Protein AF-A0A139BW16-F1 (afdb_monomer_lite)

Sequence (167 aa):
MPFFQFTFKDLQMMSIKSRILLASAASLFILSACNGKAGNAPAAGDVAATVNGTPISKGSVDQIVGQRLAMGQPDSPETRKAIINQLAMQMLVSEEAIKKNLDKTPEVVDQLNLTRQSILANAFVQDYTKNNPVSDDMLKAEYDKIKAHRCQVPNTRHAISWWIRRL

pLDDT: mean 75.03, std 19.86, range [37.56, 97.88]

InterPro domains:
  IPR027304 Trigger factor/SurA domain superfamily [SSF109998] (45-147)

Foldseek 3Di:
DDDPPPDPVVVVVVPDDDDDDDDDDDDDDDDDDDPPPPPPPPDDAPFPDDAPNRGDHPVQLVVVQVVCVVVVHDDDPVSSVVSVVVVNVVVVVVVVCVVVVVCVDPVNVVVVVVVVVVVVVVVVVVVCCVVDPQDPVNVVVVVVVVVVVPPPPPPCPVVVVVVVVVD

Structure (mmCIF, N/CA/C/O backbone):
data_AF-A0A139BW16-F1
#
_entry.id   AF-A0A139BW16-F1
#
loop_
_atom_site.group_PDB
_atom_site.id
_atom_site.type_symbol
_atom_site.label_atom_id
_atom_site.label_alt_id
_atom_site.label_comp_id
_atom_site.label_asym_id
_atom_site.label_entity_id
_atom_site.label_seq_id
_atom_site.pdbx_PDB_ins_code
_atom_site.Cartn_x
_atom_site.Cartn_y
_atom_site.Cartn_z
_atom_site.occupancy
_atom_site.B_iso_or_equiv
_atom_site.auth_seq_id
_atom_site.auth_comp_id
_atom_site.auth_asym_id
_atom_site.auth_atom_id
_atom_site.pdbx_PDB_model_num
ATOM 1 N N . MET A 1 1 ? -10.195 4.282 -31.692 1.00 40.56 1 MET A N 1
ATOM 2 C CA . MET A 1 1 ? -8.963 4.291 -30.875 1.00 40.56 1 MET A CA 1
ATOM 3 C C . MET A 1 1 ? -8.462 2.853 -30.807 1.00 40.56 1 MET A C 1
ATOM 5 O O . MET A 1 1 ? -9.212 2.032 -30.290 1.00 40.56 1 MET A O 1
ATOM 9 N N . PRO A 1 2 ? -7.315 2.486 -31.404 1.00 54.28 2 PRO A N 1
ATOM 10 C CA . PRO A 1 2 ? -6.844 1.106 -31.342 1.00 54.28 2 PRO A CA 1
ATOM 11 C C . PRO A 1 2 ? -6.411 0.774 -29.908 1.00 54.28 2 PRO A C 1
ATOM 13 O O . PRO A 1 2 ? -5.661 1.519 -29.283 1.00 54.28 2 PRO A O 1
ATOM 16 N N . PHE A 1 3 ? -6.935 -0.333 -29.387 1.00 47.84 3 PHE A N 1
ATOM 17 C CA . PHE A 1 3 ? -6.588 -0.907 -28.090 1.00 47.84 3 PHE A CA 1
ATOM 18 C C . PHE A 1 3 ? -5.152 -1.445 -28.190 1.00 47.84 3 PHE A C 1
ATOM 20 O O . PHE A 1 3 ? -4.921 -2.478 -28.818 1.00 47.84 3 PHE A O 1
ATOM 27 N N . PHE A 1 4 ? -4.167 -0.732 -27.640 1.00 55.56 4 PHE A N 1
ATOM 28 C CA . PHE A 1 4 ? -2.798 -1.242 -27.554 1.00 55.56 4 PHE A CA 1
ATOM 29 C C . PHE A 1 4 ? -2.755 -2.347 -26.491 1.00 55.56 4 PHE A C 1
ATOM 31 O O . PHE A 1 4 ? -2.716 -2.083 -25.292 1.00 55.56 4 PHE A O 1
ATOM 38 N N . GLN A 1 5 ? -2.807 -3.600 -26.941 1.00 45.41 5 GLN A N 1
ATOM 39 C CA . GLN A 1 5 ? -2.542 -4.778 -26.119 1.00 45.41 5 GLN A CA 1
ATOM 40 C C . GLN A 1 5 ? -1.032 -4.845 -25.860 1.00 45.41 5 GLN A C 1
ATOM 42 O O . GLN A 1 5 ? -0.303 -5.449 -26.636 1.00 45.41 5 GLN A O 1
ATOM 47 N N . PHE A 1 6 ? -0.555 -4.198 -24.795 1.00 48.91 6 PHE A N 1
ATOM 48 C CA . PHE A 1 6 ? 0.788 -4.465 -24.280 1.00 48.91 6 PHE A CA 1
ATOM 49 C C . PHE A 1 6 ? 0.747 -5.806 -23.554 1.00 48.91 6 PHE A C 1
ATOM 51 O O . PHE A 1 6 ? 0.272 -5.916 -22.423 1.00 48.91 6 PHE A O 1
ATOM 58 N N . THR A 1 7 ? 1.192 -6.854 -24.233 1.00 58.94 7 THR A N 1
ATOM 59 C CA . THR A 1 7 ? 1.327 -8.179 -23.639 1.00 58.94 7 THR A CA 1
ATOM 60 C C . THR A 1 7 ? 2.696 -8.289 -22.974 1.00 58.94 7 THR A C 1
ATOM 62 O O . THR A 1 7 ? 3.668 -7.674 -23.404 1.00 58.94 7 THR A O 1
ATOM 65 N N . PHE A 1 8 ? 2.829 -9.127 -21.942 1.00 51.50 8 PHE A N 1
ATOM 66 C CA . PHE A 1 8 ? 4.129 -9.425 -21.312 1.00 51.50 8 PHE A CA 1
ATOM 67 C C . PHE A 1 8 ? 5.204 -9.876 -22.331 1.00 51.50 8 PHE A C 1
ATOM 69 O O . PHE A 1 8 ? 6.405 -9.717 -22.118 1.00 51.50 8 PHE A O 1
ATOM 76 N N . LYS A 1 9 ? 4.763 -10.391 -23.484 1.00 52.28 9 LYS A N 1
ATOM 77 C CA . LYS A 1 9 ? 5.593 -10.794 -24.622 1.00 52.28 9 LYS A CA 1
ATOM 78 C C . LYS A 1 9 ? 6.323 -9.618 -25.280 1.00 52.28 9 LYS A C 1
ATOM 80 O O . LYS A 1 9 ? 7.444 -9.805 -25.746 1.00 52.28 9 LYS A O 1
ATOM 85 N N . ASP A 1 10 ? 5.741 -8.420 -25.253 1.00 53.25 10 ASP A N 1
ATOM 86 C CA . ASP A 1 10 ? 6.325 -7.205 -25.834 1.00 53.25 10 ASP A CA 1
ATOM 87 C C . ASP A 1 10 ? 7.544 -6.707 -25.043 1.00 53.25 10 ASP A C 1
ATOM 89 O O . ASP A 1 10 ? 8.458 -6.124 -25.621 1.00 53.25 10 ASP A O 1
ATOM 93 N N . LEU A 1 11 ? 7.630 -7.030 -23.746 1.00 52.94 11 LEU A N 1
ATOM 94 C CA . LEU A 1 11 ? 8.797 -6.721 -22.911 1.00 52.94 11 LEU A CA 1
ATOM 95 C C . LEU A 1 11 ? 9.932 -7.753 -23.070 1.00 52.94 11 LEU A C 1
ATOM 97 O O . LEU A 1 11 ? 11.105 -7.429 -22.903 1.00 52.94 11 LEU A O 1
ATOM 101 N N . GLN A 1 12 ? 9.598 -8.997 -23.423 1.00 46.12 12 GLN A N 1
ATOM 102 C CA . GLN A 1 12 ? 10.563 -10.083 -23.657 1.00 46.12 12 GLN A CA 1
ATOM 103 C C . GLN A 1 12 ? 11.145 -10.080 -25.086 1.00 46.12 12 GLN A C 1
ATOM 105 O O . GLN A 1 12 ? 12.183 -10.695 -25.341 1.00 46.12 12 GLN A O 1
ATOM 110 N N . MET A 1 13 ? 10.511 -9.374 -26.030 1.00 41.66 13 MET A N 1
ATOM 111 C CA . MET A 1 13 ? 10.871 -9.410 -27.454 1.00 41.66 13 MET A CA 1
ATOM 112 C C . MET A 1 13 ? 12.129 -8.621 -27.842 1.00 41.66 13 MET A C 1
ATOM 114 O O . MET A 1 13 ? 12.548 -8.702 -28.995 1.00 41.66 13 MET A O 1
ATOM 118 N N . MET A 1 14 ? 12.792 -7.932 -26.908 1.00 40.31 14 MET A N 1
ATOM 119 C CA . MET A 1 14 ? 14.055 -7.229 -27.180 1.00 40.31 14 MET A CA 1
ATOM 120 C C . MET A 1 14 ? 15.295 -7.931 -26.605 1.00 40.31 14 MET A C 1
ATOM 122 O O . MET A 1 14 ? 16.278 -7.276 -26.277 1.00 40.31 14 MET A O 1
ATOM 126 N N . SER A 1 15 ? 15.279 -9.265 -26.477 1.00 45.19 15 SER A N 1
ATOM 127 C CA . SER A 1 15 ? 16.495 -10.011 -26.099 1.00 45.19 15 SER A CA 1
ATOM 128 C C . SER A 1 15 ? 16.664 -11.389 -26.748 1.00 45.19 15 SER A C 1
ATOM 130 O O . SER A 1 15 ? 17.786 -11.879 -26.861 1.00 45.19 15 SER A O 1
ATOM 132 N N . ILE A 1 16 ? 15.611 -12.026 -27.267 1.00 54.56 16 ILE A N 1
ATOM 133 C CA . ILE A 1 16 ? 15.727 -13.421 -27.716 1.00 54.56 16 ILE A CA 1
ATOM 134 C C . ILE A 1 16 ? 15.507 -13.501 -29.221 1.00 54.56 16 ILE A C 1
ATOM 136 O O . ILE A 1 16 ? 14.397 -13.598 -29.738 1.00 54.56 16 ILE A O 1
ATOM 140 N N . LYS A 1 17 ? 16.637 -13.402 -29.921 1.00 39.69 17 LYS A N 1
ATOM 141 C CA . LYS A 1 17 ? 16.785 -13.615 -31.356 1.00 39.69 17 LYS A CA 1
ATOM 142 C C . LYS A 1 17 ? 16.048 -14.888 -31.775 1.00 39.69 17 LYS A C 1
ATOM 144 O O . LYS A 1 17 ? 16.310 -15.959 -31.241 1.00 39.69 17 LYS A O 1
ATOM 149 N N . SER A 1 18 ? 15.170 -14.725 -32.762 1.00 46.88 18 SER A N 1
ATOM 150 C CA . SER A 1 18 ? 14.845 -15.685 -33.820 1.00 46.88 18 SER A CA 1
ATOM 151 C C . SER A 1 18 ? 15.550 -17.039 -33.695 1.00 46.88 18 SER A C 1
ATOM 153 O O . SER A 1 18 ? 16.766 -17.103 -33.892 1.00 46.88 18 SER A O 1
ATOM 155 N N . ARG A 1 19 ? 14.774 -18.104 -33.439 1.00 50.50 19 ARG A N 1
ATOM 156 C CA . ARG A 1 19 ? 14.867 -19.397 -34.139 1.00 50.50 19 ARG A CA 1
ATOM 157 C C . ARG A 1 19 ? 13.797 -20.396 -33.664 1.00 50.50 19 ARG A C 1
ATOM 159 O O . ARG A 1 19 ? 13.852 -20.906 -32.558 1.00 50.50 19 ARG A O 1
ATOM 166 N N . ILE A 1 20 ? 12.923 -20.723 -34.620 1.00 46.56 20 ILE A N 1
ATOM 167 C CA . ILE A 1 20 ? 12.495 -22.087 -34.976 1.00 46.56 20 ILE A CA 1
ATOM 168 C C . ILE A 1 20 ? 11.283 -22.697 -34.231 1.00 46.56 20 ILE A C 1
ATOM 170 O O . ILE A 1 20 ? 11.387 -23.240 -33.144 1.00 46.56 20 ILE A O 1
ATOM 174 N N . LEU A 1 21 ? 10.158 -22.634 -34.960 1.00 39.78 21 LEU A N 1
ATOM 175 C CA . LEU A 1 21 ? 9.257 -23.723 -35.390 1.00 39.78 21 LEU A CA 1
ATOM 176 C C . LEU A 1 21 ? 8.453 -24.555 -34.360 1.00 39.78 21 LEU A C 1
ATOM 178 O O . LEU A 1 21 ? 8.997 -25.334 -33.594 1.00 39.78 21 LEU A O 1
ATOM 182 N N . LEU A 1 22 ? 7.122 -24.462 -34.538 1.00 39.81 22 LEU A N 1
ATOM 183 C CA . LEU A 1 22 ? 6.124 -25.547 -34.660 1.00 39.81 22 LEU A CA 1
ATOM 184 C C . LEU A 1 22 ? 6.117 -26.694 -33.631 1.00 39.81 22 LEU A C 1
ATOM 186 O O . LEU A 1 22 ? 6.957 -27.580 -33.710 1.00 39.81 22 LEU A O 1
ATOM 190 N N . ALA A 1 23 ? 5.026 -26.795 -32.854 1.00 40.97 23 ALA A N 1
ATOM 191 C CA . ALA A 1 23 ? 4.174 -27.999 -32.787 1.00 40.97 23 ALA A CA 1
ATOM 192 C C . ALA A 1 23 ? 2.920 -27.784 -31.899 1.00 40.97 23 ALA A C 1
ATOM 194 O O . ALA A 1 23 ? 3.041 -27.364 -30.754 1.00 40.97 23 ALA A O 1
ATOM 195 N N . SER A 1 24 ? 1.744 -28.079 -32.482 1.00 39.81 24 SER A N 1
ATOM 196 C CA . SER A 1 24 ? 0.500 -28.665 -31.911 1.00 39.81 24 SER A CA 1
ATOM 197 C C . SER A 1 24 ? 0.017 -28.233 -30.510 1.00 39.81 24 SER A C 1
ATOM 199 O O . SER A 1 24 ? 0.699 -28.452 -29.521 1.00 39.81 24 SER A O 1
ATOM 201 N N . ALA A 1 25 ? -1.140 -27.578 -30.349 1.00 46.50 25 ALA A N 1
ATOM 202 C CA . ALA A 1 25 ? -2.527 -28.069 -30.509 1.00 46.50 25 ALA A CA 1
ATOM 203 C C . ALA A 1 25 ? -2.994 -29.092 -29.444 1.00 46.50 25 ALA A C 1
ATOM 205 O O . ALA A 1 25 ? -2.335 -30.099 -29.219 1.00 46.50 25 ALA A O 1
ATOM 206 N N . ALA A 1 26 ? -4.204 -28.834 -28.918 1.00 43.94 26 ALA A N 1
ATOM 207 C CA . ALA A 1 26 ? -5.012 -29.608 -27.959 1.00 43.94 26 ALA A CA 1
ATOM 208 C C . ALA A 1 26 ? -4.523 -29.537 -26.492 1.00 43.94 26 ALA A C 1
ATOM 210 O O . ALA A 1 26 ? -3.379 -29.821 -26.183 1.00 43.94 26 ALA A O 1
ATOM 211 N N . SER A 1 27 ? -5.333 -29.159 -25.502 1.00 46.88 27 SER A N 1
ATOM 212 C CA . SER A 1 27 ? -6.704 -29.620 -25.289 1.00 46.88 27 SER A CA 1
ATOM 213 C C . SER A 1 27 ? -7.516 -28.633 -24.451 1.00 46.88 27 SER A C 1
ATOM 215 O O . SER A 1 27 ? -7.021 -28.057 -23.483 1.00 46.88 27 SER A O 1
ATOM 217 N N . LEU A 1 28 ? -8.789 -28.494 -24.819 1.00 49.25 28 LEU A N 1
ATOM 218 C CA . LEU A 1 28 ? -9.838 -27.971 -23.958 1.00 49.25 28 LEU A CA 1
ATOM 219 C C . LEU A 1 28 ? -9.993 -28.876 -22.727 1.00 49.25 28 LEU A C 1
ATOM 221 O O . LEU A 1 28 ? -10.136 -30.087 -22.876 1.00 49.25 28 LEU A O 1
ATOM 225 N N . PHE A 1 29 ? -10.091 -28.275 -21.545 1.00 52.62 29 PHE A N 1
ATOM 226 C CA . PHE A 1 29 ? -10.870 -28.832 -20.443 1.00 52.62 29 PHE A CA 1
ATOM 227 C C . PHE A 1 29 ? -11.675 -27.695 -19.809 1.00 52.62 29 PHE A C 1
ATOM 229 O O . PHE A 1 29 ? -11.141 -26.802 -19.157 1.00 52.62 29 PHE A O 1
ATOM 236 N N . ILE A 1 30 ? -12.977 -27.714 -20.080 1.00 56.75 30 ILE A N 1
ATOM 237 C CA . ILE A 1 30 ? -14.014 -26.961 -19.377 1.00 56.75 30 ILE A CA 1
ATOM 238 C C . ILE A 1 30 ? -14.542 -27.923 -18.307 1.00 56.75 30 ILE A C 1
ATOM 240 O O . ILE A 1 30 ? -14.899 -29.032 -18.689 1.00 56.75 30 ILE A O 1
ATOM 244 N N . LEU A 1 31 ? -14.599 -27.540 -17.024 1.00 44.88 31 LEU A N 1
ATOM 245 C CA . LEU A 1 31 ? -15.843 -27.502 -16.227 1.00 44.88 31 LEU A CA 1
ATOM 246 C C . LEU A 1 31 ? -15.597 -27.107 -14.758 1.00 44.88 31 LEU A C 1
ATOM 248 O O . LEU A 1 31 ? -14.832 -27.732 -14.036 1.00 44.88 31 LEU A O 1
ATOM 252 N N . SER A 1 32 ? -16.326 -26.060 -14.377 1.00 48.53 32 SER A N 1
ATOM 253 C CA . SER A 1 32 ? -17.027 -25.770 -13.123 1.00 48.53 32 SER A CA 1
ATOM 254 C C . SER A 1 32 ? -16.570 -26.290 -11.755 1.00 48.53 32 SER A C 1
ATOM 256 O O . SER A 1 32 ? -16.484 -27.480 -11.486 1.00 48.53 32 SER A O 1
ATOM 258 N N . ALA A 1 33 ? -16.660 -25.316 -10.842 1.00 43.16 33 ALA A N 1
ATOM 259 C CA . ALA A 1 33 ? -17.272 -25.404 -9.517 1.00 43.16 33 ALA A CA 1
ATOM 260 C C . ALA A 1 33 ? -16.455 -26.041 -8.389 1.00 43.16 33 ALA A C 1
ATOM 262 O O . ALA A 1 33 ? -16.705 -27.161 -7.970 1.00 43.16 33 ALA A O 1
ATOM 263 N N . CYS A 1 34 ? -15.666 -25.188 -7.737 1.00 37.56 34 CYS A N 1
ATOM 264 C CA . CYS A 1 34 ? -15.726 -25.077 -6.284 1.00 37.56 34 CYS A CA 1
ATOM 265 C C . CYS A 1 34 ? -15.870 -23.598 -5.932 1.00 37.56 34 CYS A C 1
ATOM 267 O O . CYS A 1 34 ? -14.902 -22.840 -5.931 1.00 37.56 34 CYS A O 1
ATOM 269 N N . ASN A 1 35 ? -17.105 -23.194 -5.628 1.00 51.00 35 ASN A N 1
ATOM 270 C CA . ASN A 1 35 ? -17.401 -21.953 -4.926 1.00 51.00 35 ASN A CA 1
ATOM 271 C C . ASN A 1 35 ? -16.970 -22.138 -3.460 1.00 51.00 35 ASN A C 1
ATOM 273 O O . ASN A 1 35 ? -17.786 -22.255 -2.550 1.00 51.00 35 ASN A O 1
ATOM 277 N N . GLY A 1 36 ? -15.661 -22.257 -3.247 1.00 43.59 36 GLY A N 1
ATOM 278 C CA . GLY A 1 36 ? -15.052 -22.134 -1.941 1.00 43.59 36 GLY A CA 1
ATOM 279 C C . GLY A 1 36 ? -14.974 -20.652 -1.648 1.00 43.59 36 GLY A C 1
ATOM 280 O O . GLY A 1 36 ? -14.183 -19.940 -2.260 1.00 43.59 36 GLY A O 1
ATOM 281 N N . LYS 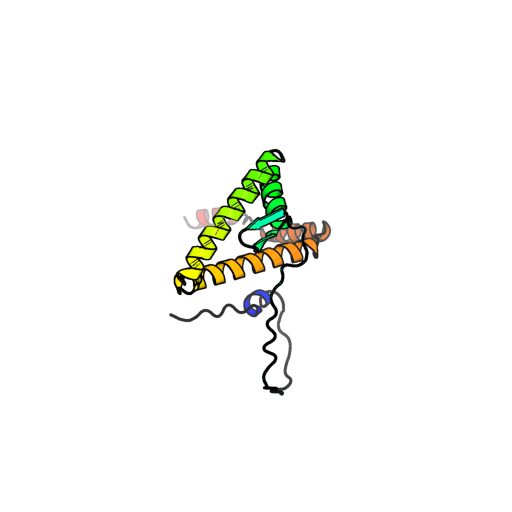A 1 37 ? -15.804 -20.186 -0.717 1.00 47.47 37 LYS A N 1
ATOM 282 C CA . LYS A 1 37 ? -15.558 -18.959 0.036 1.00 47.47 37 LYS A CA 1
ATOM 283 C C . LYS A 1 37 ? -14.194 -19.137 0.717 1.00 47.47 37 LYS A C 1
ATOM 285 O O . LYS A 1 37 ? -14.109 -19.530 1.874 1.00 47.47 37 LYS A O 1
ATOM 290 N N . ALA A 1 38 ? -13.117 -18.892 -0.023 1.00 44.31 38 ALA A N 1
ATOM 291 C CA . ALA A 1 38 ? -11.835 -18.540 0.538 1.00 44.31 38 ALA A CA 1
ATOM 292 C C . ALA A 1 38 ? -12.053 -17.144 1.111 1.00 44.31 38 ALA A C 1
ATOM 294 O O . ALA A 1 38 ? -11.819 -16.125 0.467 1.00 44.31 38 ALA A O 1
ATOM 295 N N . GLY A 1 39 ? -12.619 -17.107 2.318 1.00 44.19 39 GLY A N 1
ATOM 296 C CA . GLY A 1 39 ? -12.359 -15.993 3.195 1.00 44.19 39 GLY A CA 1
ATOM 297 C C . GLY A 1 39 ? -10.847 -15.914 3.274 1.00 44.19 39 GLY A C 1
ATOM 298 O O . GLY A 1 39 ? -10.213 -16.796 3.850 1.00 44.19 39 GLY A O 1
ATOM 299 N N . ASN A 1 40 ? -10.276 -14.895 2.639 1.00 45.47 40 ASN A N 1
ATOM 300 C CA . ASN A 1 40 ? -8.983 -14.362 3.012 1.00 45.47 40 ASN A CA 1
ATOM 301 C C . ASN A 1 40 ? -9.107 -13.922 4.475 1.00 45.47 40 ASN A C 1
ATOM 303 O O . ASN A 1 40 ? -9.257 -12.740 4.772 1.00 45.47 40 ASN A O 1
ATOM 307 N N . ALA A 1 41 ? -9.093 -14.888 5.395 1.00 47.47 41 ALA A N 1
ATOM 308 C CA . ALA A 1 41 ? -8.641 -14.641 6.740 1.00 47.47 41 ALA A CA 1
ATOM 309 C C . ALA A 1 41 ? -7.234 -14.064 6.560 1.00 47.47 41 ALA A C 1
ATOM 311 O O . ALA A 1 41 ? -6.401 -14.709 5.908 1.00 47.47 41 ALA A O 1
ATOM 312 N N . PRO A 1 42 ? -6.974 -12.833 7.026 1.00 45.84 42 PRO A N 1
ATOM 313 C CA . PRO A 1 42 ? -5.620 -12.323 7.045 1.00 45.84 42 PRO A CA 1
ATOM 314 C C . PRO A 1 42 ? -4.772 -13.369 7.763 1.00 45.84 42 PRO A C 1
ATOM 316 O O . PRO A 1 42 ? -5.172 -13.869 8.818 1.00 45.84 42 PRO A O 1
ATOM 319 N N . ALA A 1 43 ? -3.644 -13.743 7.155 1.00 47.91 43 ALA A N 1
ATOM 320 C CA . ALA A 1 43 ? -2.643 -14.572 7.805 1.00 47.91 43 ALA A CA 1
ATOM 321 C C . ALA A 1 43 ? -2.430 -14.046 9.228 1.00 47.91 43 ALA A C 1
ATOM 323 O O . ALA A 1 43 ? -2.411 -12.829 9.419 1.00 47.91 43 ALA A O 1
ATOM 324 N N . ALA A 1 44 ? -2.336 -14.958 10.197 1.00 46.03 44 ALA A N 1
ATOM 325 C CA . ALA A 1 44 ? -2.184 -14.664 11.616 1.00 46.03 44 ALA A CA 1
ATOM 326 C C . ALA A 1 44 ? -0.926 -13.812 11.865 1.00 46.03 44 ALA A C 1
ATOM 328 O O . ALA A 1 44 ? 0.146 -14.318 12.172 1.00 46.03 44 ALA A O 1
ATOM 329 N N . GLY A 1 45 ? -1.060 -12.506 11.669 1.00 56.38 45 GLY A N 1
ATOM 330 C CA . GLY A 1 45 ? -0.188 -11.486 12.207 1.00 56.38 45 GLY A CA 1
ATOM 331 C C . GLY A 1 45 ? -0.807 -11.019 13.510 1.00 56.38 45 GLY A C 1
ATOM 332 O O . GLY A 1 45 ? -2.027 -10.856 13.584 1.00 56.38 45 GLY A O 1
ATOM 333 N N . ASP A 1 46 ? 0.030 -10.831 14.527 1.00 68.75 46 ASP A N 1
ATOM 334 C CA . ASP A 1 46 ? -0.364 -10.287 15.823 1.00 68.75 46 ASP A CA 1
ATOM 335 C C . ASP A 1 46 ? -1.375 -9.139 15.636 1.00 68.75 46 ASP A C 1
ATOM 337 O O . ASP A 1 46 ? -1.147 -8.191 14.875 1.00 68.75 46 ASP A O 1
ATOM 341 N N . VAL A 1 47 ? -2.529 -9.237 16.289 1.00 76.00 47 VAL A N 1
ATOM 342 C CA . VAL A 1 47 ? -3.579 -8.217 16.203 1.00 76.00 47 VAL A CA 1
ATOM 343 C C . VAL A 1 47 ? -3.160 -7.030 17.066 1.00 76.00 47 VAL A C 1
ATOM 345 O O . VAL A 1 47 ? -2.942 -7.185 18.264 1.00 76.00 47 VAL A O 1
ATOM 348 N N . ALA A 1 48 ? -3.044 -5.841 16.473 1.00 72.62 48 ALA A N 1
ATOM 349 C CA . ALA A 1 48 ? -2.665 -4.628 17.201 1.00 72.62 48 ALA A CA 1
ATOM 350 C C . ALA A 1 48 ? -3.862 -3.969 17.905 1.00 72.62 48 ALA A C 1
ATOM 352 O O . ALA A 1 48 ? -3.715 -3.406 18.986 1.00 72.62 48 ALA A O 1
ATOM 353 N N . ALA A 1 49 ? -5.045 -4.033 17.289 1.00 77.88 49 ALA A N 1
ATOM 354 C CA . ALA A 1 49 ? -6.319 -3.575 17.840 1.00 77.88 49 ALA A CA 1
ATOM 355 C C . ALA A 1 49 ? -7.479 -4.186 17.038 1.00 77.88 49 ALA A C 1
ATOM 357 O O . ALA A 1 49 ? -7.264 -4.729 15.956 1.00 77.88 49 ALA A O 1
ATOM 358 N N . THR A 1 50 ? -8.709 -4.078 17.537 1.00 74.50 50 THR A N 1
ATOM 359 C CA . THR A 1 50 ? -9.917 -4.464 16.791 1.00 74.50 50 THR A CA 1
ATOM 360 C C . THR A 1 50 ? -10.888 -3.291 16.716 1.00 74.50 50 THR A C 1
ATOM 362 O O . THR A 1 50 ? -11.018 -2.525 17.670 1.00 74.50 50 THR A O 1
ATOM 365 N N . VAL A 1 51 ? -11.557 -3.140 15.573 1.00 75.00 51 VAL A N 1
ATOM 366 C CA . VAL A 1 51 ? -12.584 -2.118 15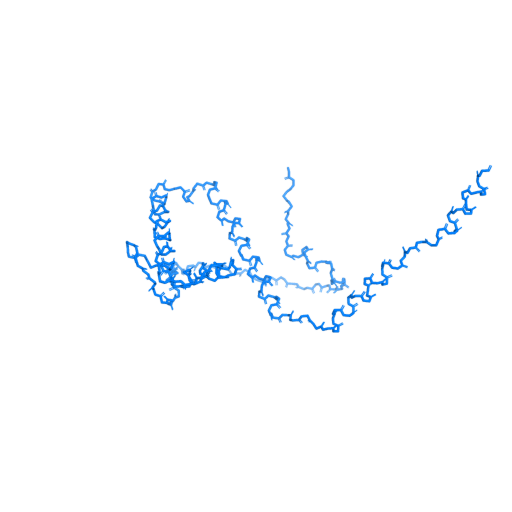.322 1.00 75.00 51 VAL A CA 1
ATOM 367 C C . VAL A 1 51 ? -13.799 -2.838 14.755 1.00 75.00 51 VAL A C 1
ATOM 369 O O . VAL A 1 51 ? -13.678 -3.502 13.733 1.00 75.00 51 VAL A O 1
ATOM 372 N N . ASN A 1 52 ? -14.944 -2.793 15.444 1.00 71.44 52 ASN A N 1
ATOM 373 C CA . ASN A 1 52 ? -16.164 -3.526 15.058 1.00 71.44 52 ASN A CA 1
ATOM 374 C C . ASN A 1 52 ? -15.948 -5.032 14.767 1.00 71.44 52 ASN A C 1
ATOM 376 O O . ASN A 1 52 ? -16.660 -5.628 13.966 1.00 71.44 52 ASN A O 1
ATOM 380 N N . GLY A 1 53 ? -14.959 -5.660 15.417 1.00 75.56 53 GLY A N 1
ATOM 381 C CA . GLY A 1 53 ? -14.584 -7.062 15.185 1.00 75.56 53 GLY A CA 1
ATOM 382 C C . GLY A 1 53 ? -13.581 -7.289 14.045 1.00 75.56 53 GLY A C 1
ATOM 383 O O . GLY A 1 53 ? -13.066 -8.398 13.917 1.00 75.56 53 GLY A O 1
ATOM 384 N N . THR A 1 54 ? -13.232 -6.259 13.270 1.00 79.25 54 THR A N 1
ATOM 385 C CA . THR A 1 54 ? -12.191 -6.323 12.236 1.00 79.25 54 THR A CA 1
ATOM 386 C C . THR A 1 54 ? -10.811 -6.030 12.849 1.00 79.25 54 THR A C 1
ATOM 388 O O . THR A 1 54 ? -10.637 -4.994 13.500 1.00 79.25 54 THR A O 1
ATOM 391 N N . PRO A 1 55 ? -9.810 -6.918 12.689 1.00 82.31 55 PRO A N 1
ATOM 392 C CA . PRO A 1 55 ? -8.484 -6.717 13.264 1.00 82.31 55 PRO A CA 1
ATOM 393 C C . PRO A 1 55 ? -7.657 -5.701 12.464 1.00 82.31 55 PRO A C 1
ATOM 395 O O . PRO A 1 55 ? -7.534 -5.791 11.243 1.00 82.31 55 PRO A O 1
ATOM 398 N N . ILE A 1 56 ? -7.008 -4.779 13.172 1.00 82.00 56 ILE A N 1
ATOM 399 C CA . ILE A 1 56 ? -5.899 -3.978 12.652 1.00 82.00 56 ILE A CA 1
ATOM 400 C C . ILE A 1 56 ? -4.628 -4.810 12.818 1.00 82.00 56 ILE A C 1
ATOM 402 O O . ILE A 1 56 ? -4.246 -5.163 13.937 1.00 82.00 56 ILE A O 1
ATOM 406 N N . SER A 1 57 ? -3.971 -5.137 11.705 1.00 86.62 57 SER A N 1
ATOM 407 C CA . SER A 1 57 ? -2.764 -5.964 11.739 1.00 86.62 57 SER A CA 1
ATOM 408 C C . SER A 1 57 ? -1.576 -5.193 12.322 1.00 86.62 57 SER A C 1
ATOM 410 O O . SER A 1 57 ? -1.346 -4.029 11.975 1.00 86.62 57 SER A O 1
ATOM 412 N N . LYS A 1 58 ? -0.774 -5.849 13.168 1.00 86.88 58 LYS A N 1
ATOM 413 C CA . LYS A 1 58 ? 0.498 -5.290 13.643 1.00 86.88 58 LYS A CA 1
ATOM 414 C C . LYS A 1 58 ? 1.459 -4.992 12.496 1.00 86.88 58 LYS A C 1
ATOM 416 O O . LYS A 1 58 ? 2.111 -3.956 12.524 1.00 86.88 58 LYS A O 1
ATOM 421 N N . GLY A 1 59 ? 1.458 -5.817 11.446 1.00 88.06 59 GLY A N 1
ATOM 422 C CA . GLY A 1 59 ? 2.259 -5.578 10.244 1.00 88.06 59 GLY A CA 1
ATOM 423 C C . GLY A 1 59 ? 1.974 -4.220 9.595 1.00 88.06 59 GLY A C 1
ATOM 424 O O . GLY A 1 59 ? 2.907 -3.497 9.261 1.00 88.06 59 GLY A O 1
ATOM 425 N N . SER A 1 60 ? 0.703 -3.818 9.487 1.00 85.94 60 SER A N 1
ATOM 426 C CA . SER A 1 60 ? 0.334 -2.496 8.958 1.00 85.94 60 SER A CA 1
ATOM 427 C C . SER A 1 60 ? 0.844 -1.354 9.840 1.00 85.94 60 SER A C 1
ATOM 429 O O . SER A 1 60 ? 1.320 -0.344 9.325 1.00 85.94 60 SER A O 1
ATOM 431 N N . VAL A 1 61 ? 0.777 -1.512 11.166 1.00 90.12 61 VAL A N 1
ATOM 432 C CA . VAL A 1 61 ? 1.308 -0.519 12.114 1.00 90.12 61 VAL A CA 1
ATOM 433 C C . VAL A 1 61 ? 2.828 -0.422 11.982 1.00 90.12 61 VAL A C 1
ATOM 435 O O . VAL A 1 61 ? 3.359 0.677 11.840 1.00 90.12 61 VAL A O 1
ATOM 438 N N . ASP A 1 62 ? 3.523 -1.558 11.961 1.00 91.69 62 ASP A N 1
ATOM 439 C CA . ASP A 1 62 ? 4.981 -1.626 11.861 1.00 91.69 62 ASP A CA 1
ATOM 440 C C . ASP A 1 62 ? 5.499 -1.058 10.534 1.00 91.69 62 ASP A C 1
ATOM 442 O O . ASP A 1 62 ? 6.518 -0.370 10.521 1.00 91.69 62 ASP A O 1
ATOM 446 N N . GLN A 1 63 ? 4.779 -1.256 9.425 1.00 90.88 63 GLN A N 1
ATOM 447 C CA . GLN A 1 63 ? 5.113 -0.623 8.145 1.00 90.88 63 GLN A CA 1
ATOM 448 C C . GLN A 1 63 ? 5.076 0.908 8.231 1.00 90.88 63 GLN A C 1
ATOM 450 O O . GLN A 1 63 ? 5.994 1.572 7.748 1.00 90.88 63 GLN A O 1
ATOM 455 N N . ILE A 1 64 ? 4.046 1.480 8.863 1.00 90.81 64 ILE A N 1
ATOM 456 C CA . ILE A 1 64 ? 3.913 2.938 9.017 1.00 90.81 64 ILE A CA 1
ATOM 457 C C . ILE A 1 64 ? 4.974 3.478 9.982 1.00 90.81 64 ILE A C 1
ATOM 459 O O . ILE A 1 64 ? 5.567 4.526 9.722 1.00 90.81 64 ILE A O 1
ATOM 463 N N . VAL A 1 65 ? 5.258 2.759 11.071 1.00 93.75 65 VAL A N 1
ATOM 464 C CA . VAL A 1 65 ? 6.354 3.106 11.986 1.00 93.75 65 VAL A CA 1
ATOM 465 C C . VAL A 1 65 ? 7.695 3.074 11.253 1.00 93.75 65 VAL A C 1
ATOM 467 O O . VAL A 1 65 ? 8.460 4.025 11.362 1.00 93.75 65 VAL A O 1
ATOM 470 N N . GLY A 1 66 ? 7.962 2.049 10.440 1.00 92.69 66 GLY A N 1
ATOM 471 C CA . GLY A 1 66 ? 9.183 1.949 9.637 1.00 92.69 66 GLY A CA 1
ATOM 472 C C . GLY A 1 66 ? 9.363 3.122 8.670 1.00 92.69 66 GLY A C 1
ATOM 473 O O . GLY A 1 66 ? 10.456 3.676 8.565 1.00 92.69 66 GLY A O 1
ATOM 474 N N . GLN A 1 67 ? 8.284 3.567 8.019 1.00 90.75 67 GLN A N 1
ATOM 475 C CA . GLN A 1 67 ? 8.307 4.769 7.175 1.00 90.75 67 GLN A CA 1
ATOM 476 C C . GLN A 1 67 ? 8.624 6.034 7.985 1.00 90.75 67 GLN A C 1
ATOM 478 O O . GLN A 1 67 ? 9.411 6.870 7.547 1.00 90.75 67 GLN A O 1
ATOM 483 N N . ARG A 1 68 ? 8.039 6.176 9.179 1.00 91.25 68 ARG A N 1
ATOM 484 C CA . ARG A 1 68 ? 8.292 7.308 10.085 1.00 91.25 68 ARG A CA 1
ATOM 485 C C . ARG A 1 68 ? 9.725 7.328 10.608 1.00 91.25 68 ARG A C 1
ATOM 487 O O . ARG A 1 68 ? 10.351 8.385 10.585 1.00 91.25 68 ARG A O 1
ATOM 494 N N . LEU A 1 69 ? 10.262 6.169 10.975 1.00 92.56 69 LEU A N 1
ATOM 495 C CA . LEU A 1 69 ? 11.662 6.002 11.365 1.00 92.56 69 LEU A CA 1
ATOM 496 C C . LEU A 1 69 ? 12.610 6.400 10.228 1.00 92.56 69 LEU A C 1
ATOM 498 O O . LEU A 1 69 ? 13.578 7.117 10.467 1.00 92.56 69 LEU A O 1
ATOM 502 N N . ALA A 1 70 ? 12.303 6.017 8.984 1.00 92.69 70 ALA A N 1
ATOM 503 C CA . ALA A 1 70 ? 13.078 6.432 7.811 1.00 92.69 70 ALA A CA 1
ATOM 504 C C . ALA A 1 70 ? 13.041 7.955 7.569 1.00 92.69 70 ALA A C 1
ATOM 506 O O . ALA A 1 70 ? 13.977 8.513 7.002 1.00 92.69 70 ALA A O 1
ATOM 507 N N . MET A 1 71 ? 11.988 8.635 8.034 1.00 91.62 71 MET A N 1
ATOM 508 C CA . MET A 1 71 ? 11.864 10.098 8.041 1.00 91.62 71 MET A CA 1
ATOM 509 C C . MET A 1 71 ? 12.458 10.758 9.303 1.00 91.62 71 MET A C 1
ATOM 511 O O . MET A 1 71 ? 12.301 11.962 9.492 1.00 91.62 71 MET A O 1
ATOM 515 N N . GLY A 1 72 ? 13.123 9.994 10.178 1.00 90.62 72 GLY A N 1
ATOM 516 C CA . GLY A 1 72 ? 13.752 10.492 11.406 1.00 90.62 72 GLY A CA 1
ATOM 517 C C . GLY A 1 72 ? 12.798 10.708 12.584 1.00 90.62 72 GLY A C 1
ATOM 518 O O . GLY A 1 72 ? 13.200 11.283 13.594 1.00 90.62 72 GLY A O 1
ATOM 519 N N . GLN A 1 73 ? 11.541 10.267 12.488 1.00 90.12 73 GLN A N 1
ATOM 520 C CA . GLN A 1 73 ? 10.599 10.332 13.607 1.00 90.12 73 GLN A CA 1
ATOM 521 C C . GLN A 1 73 ? 10.802 9.134 14.546 1.00 90.12 73 GLN A C 1
ATOM 523 O O . GLN A 1 73 ? 10.876 8.006 14.060 1.00 90.12 73 GLN A O 1
ATOM 528 N N . PRO A 1 74 ? 10.860 9.342 15.873 1.00 88.62 74 PRO A N 1
ATOM 529 C CA . PRO A 1 74 ? 11.087 8.262 16.827 1.00 88.62 74 PRO A CA 1
ATOM 530 C C . PRO A 1 74 ? 9.882 7.317 16.932 1.00 88.62 74 PRO A C 1
ATOM 532 O O . PRO A 1 74 ? 8.729 7.735 16.810 1.00 88.62 74 PRO A O 1
ATOM 535 N N . ASP A 1 75 ? 10.156 6.043 17.216 1.00 91.25 75 ASP A N 1
ATOM 536 C CA . ASP A 1 75 ? 9.128 5.081 17.619 1.00 91.25 75 ASP A CA 1
ATOM 537 C C . ASP A 1 75 ? 8.803 5.281 19.105 1.00 91.25 75 ASP A C 1
ATOM 539 O O . ASP A 1 75 ? 9.682 5.186 19.963 1.00 91.25 75 ASP A O 1
ATOM 543 N N . SER A 1 76 ? 7.539 5.578 19.407 1.00 92.44 76 SER A N 1
ATOM 544 C CA . SER A 1 76 ? 7.035 5.705 20.774 1.00 92.44 76 SER A CA 1
ATOM 545 C C . SER A 1 76 ? 5.661 5.039 20.909 1.00 92.44 76 SER A C 1
ATOM 547 O O . SER A 1 76 ? 4.913 4.955 19.921 1.00 92.44 76 SER A O 1
ATOM 549 N N . PRO A 1 77 ? 5.269 4.596 22.119 1.00 91.00 77 PRO A N 1
ATOM 550 C CA . PRO A 1 77 ? 3.935 4.046 22.364 1.00 91.00 77 PRO A CA 1
ATOM 551 C C . PRO A 1 77 ? 2.807 5.001 21.949 1.00 91.00 77 PRO A C 1
ATOM 553 O O . PRO A 1 77 ? 1.789 4.574 21.401 1.00 91.00 77 PRO A O 1
ATOM 556 N N . GLU A 1 78 ? 2.999 6.304 22.150 1.00 90.94 78 GLU A N 1
ATOM 557 C CA . GLU A 1 78 ? 2.053 7.353 21.764 1.00 90.94 78 GLU A CA 1
ATOM 558 C C . GLU A 1 78 ? 1.917 7.437 20.241 1.00 90.94 78 GLU A C 1
ATOM 560 O O . GLU A 1 78 ? 0.801 7.510 19.722 1.00 90.94 78 GLU A O 1
ATOM 565 N N . THR A 1 79 ? 3.036 7.354 19.517 1.00 90.25 79 THR A N 1
ATOM 566 C CA . THR A 1 79 ? 3.050 7.366 18.048 1.00 90.25 79 THR A CA 1
ATOM 567 C C . THR A 1 79 ? 2.345 6.134 17.486 1.00 90.25 79 THR A C 1
ATOM 569 O O . THR A 1 79 ? 1.505 6.252 16.592 1.00 90.25 79 THR A O 1
ATOM 572 N N . ARG A 1 80 ? 2.602 4.949 18.053 1.00 92.25 80 ARG A N 1
ATOM 573 C CA . ARG A 1 80 ? 1.908 3.707 17.672 1.00 92.25 80 ARG A CA 1
ATOM 574 C C . ARG A 1 80 ? 0.407 3.786 17.935 1.00 92.25 80 ARG A C 1
ATOM 576 O O . ARG A 1 80 ? -0.383 3.407 17.072 1.00 92.25 80 ARG A O 1
ATOM 583 N N . LYS A 1 81 ? -0.002 4.342 19.079 1.00 91.56 81 LYS A N 1
ATOM 584 C CA . LYS A 1 81 ? -1.417 4.574 19.401 1.00 91.56 81 LYS A CA 1
ATOM 585 C C . LYS A 1 81 ? -2.078 5.530 18.405 1.00 91.56 81 LYS A C 1
ATOM 587 O O . LYS A 1 81 ? -3.194 5.268 17.963 1.00 91.56 81 LYS A O 1
ATOM 592 N N . ALA A 1 82 ? -1.391 6.602 18.010 1.00 91.06 82 ALA A N 1
ATOM 593 C CA . ALA A 1 82 ? -1.891 7.532 17.000 1.00 91.06 82 ALA A CA 1
ATOM 594 C C . ALA A 1 82 ? -2.086 6.851 15.632 1.00 91.06 82 ALA A C 1
ATOM 596 O O . ALA A 1 82 ? -3.116 7.058 14.992 1.00 91.06 82 ALA A O 1
ATOM 597 N N . ILE A 1 83 ? -1.149 5.990 15.218 1.00 91.69 83 ILE A N 1
ATOM 598 C CA . ILE A 1 83 ? -1.257 5.202 13.978 1.00 91.69 83 ILE A CA 1
ATOM 599 C C . ILE A 1 83 ? -2.461 4.257 14.034 1.00 91.69 83 ILE A C 1
ATOM 601 O O . ILE A 1 83 ? -3.254 4.221 13.096 1.00 91.69 83 ILE A O 1
ATOM 605 N N . ILE A 1 84 ? -2.632 3.524 15.137 1.00 91.75 84 ILE A N 1
ATOM 606 C CA . ILE A 1 84 ? -3.780 2.625 15.326 1.00 91.75 84 ILE A CA 1
ATOM 607 C C . ILE A 1 84 ? -5.095 3.404 15.236 1.00 91.75 84 ILE A C 1
ATOM 609 O O . ILE A 1 84 ? -5.999 2.985 14.518 1.00 91.75 84 ILE A O 1
ATOM 613 N N . ASN A 1 85 ? -5.193 4.557 15.904 1.00 91.44 85 ASN A N 1
ATOM 614 C CA . ASN A 1 85 ? -6.385 5.404 15.845 1.00 91.44 85 ASN A CA 1
ATOM 615 C C . ASN A 1 85 ? -6.670 5.892 14.417 1.00 91.44 85 ASN A C 1
ATOM 617 O O . ASN A 1 85 ? -7.818 5.876 13.983 1.00 91.44 85 ASN A O 1
ATOM 621 N N . GLN A 1 86 ? -5.640 6.293 13.669 1.00 91.88 86 GLN A N 1
ATOM 622 C CA . GLN A 1 86 ? -5.790 6.706 12.274 1.00 91.88 86 GLN A CA 1
ATOM 623 C C . GLN A 1 86 ? -6.309 5.557 11.396 1.00 91.88 86 GLN A C 1
ATOM 625 O O . GLN A 1 86 ? -7.254 5.751 10.631 1.00 91.88 86 GLN A O 1
ATOM 630 N N . LEU A 1 87 ? -5.731 4.359 11.532 1.00 91.56 87 LEU A N 1
ATOM 631 C CA . LEU A 1 87 ? -6.173 3.162 10.809 1.00 91.56 87 LEU A CA 1
ATOM 632 C C . LEU A 1 87 ? -7.611 2.778 11.177 1.00 91.56 87 LEU A C 1
ATOM 634 O O . LEU A 1 87 ? -8.401 2.436 10.299 1.00 91.56 87 LEU A O 1
ATOM 638 N N . ALA A 1 88 ? -7.970 2.895 12.456 1.00 91.00 88 ALA A N 1
ATOM 639 C CA . ALA A 1 88 ? -9.323 2.652 12.933 1.00 91.00 88 ALA A CA 1
ATOM 640 C C . ALA A 1 88 ? -10.334 3.620 12.308 1.00 91.00 88 ALA A C 1
ATOM 642 O O . ALA A 1 88 ? -11.369 3.191 11.805 1.00 91.00 88 ALA A O 1
ATOM 643 N N . MET A 1 89 ? -10.026 4.920 12.284 1.00 91.25 89 MET A N 1
ATOM 644 C CA . MET A 1 89 ? -10.896 5.917 11.652 1.00 91.25 89 MET A CA 1
ATOM 645 C C . MET A 1 89 ? -11.059 5.655 10.155 1.00 91.25 89 MET A C 1
ATOM 647 O O . MET A 1 89 ? -12.175 5.703 9.643 1.00 91.25 89 MET A O 1
ATOM 651 N N . GLN A 1 90 ? -9.972 5.323 9.455 1.00 91.31 90 GLN A N 1
ATOM 652 C CA . GLN A 1 90 ? -10.034 4.988 8.035 1.00 91.31 90 GLN A CA 1
ATOM 653 C C . GLN A 1 90 ? -10.911 3.756 7.771 1.00 91.31 90 GLN A C 1
ATOM 655 O O . GLN A 1 90 ? -11.671 3.752 6.804 1.00 91.31 90 GLN A O 1
ATOM 660 N N . MET A 1 91 ? -10.834 2.740 8.633 1.00 89.75 91 MET A N 1
ATOM 661 C CA . MET A 1 91 ? -11.668 1.541 8.551 1.00 89.75 91 MET A CA 1
ATOM 662 C C . MET A 1 91 ? -13.153 1.857 8.751 1.00 89.75 91 MET A C 1
ATOM 664 O O . MET A 1 91 ? -13.980 1.418 7.963 1.00 89.75 91 MET A O 1
ATOM 668 N N . LEU A 1 92 ? -13.505 2.675 9.744 1.00 92.38 92 LEU A N 1
ATOM 669 C CA . LEU A 1 92 ? -14.904 3.063 9.959 1.00 92.38 92 LEU A CA 1
ATOM 670 C C . LEU A 1 92 ? -15.473 3.849 8.772 1.00 92.38 92 LEU A C 1
ATOM 672 O O . LEU A 1 92 ? -16.596 3.608 8.333 1.00 92.38 92 LEU A O 1
ATOM 676 N N . VAL A 1 93 ? -14.693 4.780 8.219 1.00 93.12 93 VAL A N 1
ATOM 677 C CA . VAL A 1 93 ? -15.120 5.566 7.053 1.00 93.12 93 VAL A CA 1
ATOM 678 C C . VAL A 1 93 ? -15.260 4.682 5.810 1.00 93.12 93 VAL A C 1
ATOM 680 O O . VAL A 1 93 ? -16.195 4.871 5.029 1.00 93.12 93 VAL A O 1
ATOM 683 N N . SER A 1 94 ? -14.372 3.700 5.620 1.00 93.00 94 SER A N 1
ATOM 684 C CA . SER A 1 94 ? -14.470 2.772 4.491 1.00 93.00 94 SER A CA 1
ATOM 685 C C . SER A 1 94 ? -15.659 1.817 4.626 1.00 93.00 94 SER A C 1
ATOM 687 O O . SER A 1 94 ? -16.331 1.556 3.629 1.00 93.00 94 SER A O 1
ATOM 689 N N . GLU A 1 95 ? -15.992 1.367 5.838 1.00 92.69 95 GLU A N 1
ATOM 690 C CA . GLU A 1 95 ? -17.206 0.585 6.104 1.00 92.69 95 GLU A CA 1
ATOM 691 C C . GLU A 1 95 ? -18.472 1.353 5.696 1.00 92.69 95 GLU A C 1
ATOM 693 O O . GLU A 1 95 ? -19.340 0.804 5.013 1.00 92.69 95 GLU A O 1
ATOM 698 N N . GLU A 1 96 ? -18.571 2.638 6.044 1.00 93.19 96 GLU A N 1
ATOM 699 C CA . GLU A 1 96 ? -19.698 3.481 5.625 1.00 93.19 96 GLU A CA 1
ATOM 700 C C . GLU A 1 96 ? -19.743 3.698 4.104 1.00 93.19 96 GLU A C 1
ATOM 702 O O . GLU A 1 96 ? -20.824 3.718 3.507 1.00 93.19 96 GLU A O 1
ATOM 707 N N . ALA A 1 97 ? -18.588 3.800 3.442 1.00 95.00 97 ALA A N 1
ATOM 708 C CA . ALA A 1 97 ? -18.521 3.875 1.982 1.00 95.00 97 ALA A CA 1
ATOM 709 C C . ALA A 1 97 ? -19.039 2.589 1.309 1.00 95.00 97 ALA A C 1
ATOM 711 O O . ALA A 1 97 ? -19.788 2.672 0.331 1.00 95.00 97 ALA A O 1
ATOM 712 N N . ILE A 1 98 ? -18.710 1.415 1.861 1.00 95.19 98 ILE A N 1
ATOM 713 C CA . ILE A 1 98 ? -19.198 0.108 1.386 1.00 95.19 98 ILE A CA 1
ATOM 714 C C . ILE A 1 98 ? -20.710 -0.018 1.596 1.00 95.19 98 ILE A C 1
ATOM 716 O O . ILE A 1 98 ? -21.427 -0.444 0.691 1.00 95.19 98 ILE A O 1
ATOM 720 N N . LYS A 1 99 ? -21.238 0.407 2.754 1.00 95.44 99 LYS A N 1
ATOM 721 C CA . LYS A 1 99 ? -22.696 0.434 2.998 1.00 95.44 99 LYS A CA 1
ATOM 722 C C . LYS A 1 99 ? -23.431 1.290 1.963 1.00 95.44 99 LYS A C 1
ATOM 724 O O . LYS A 1 99 ? -24.547 0.960 1.566 1.00 95.44 99 LYS A O 1
ATOM 729 N N . LYS A 1 100 ? -22.790 2.360 1.486 1.00 96.75 100 LYS A N 1
ATOM 730 C CA . LYS A 1 100 ? -23.290 3.228 0.409 1.00 96.75 100 LYS A CA 1
ATOM 731 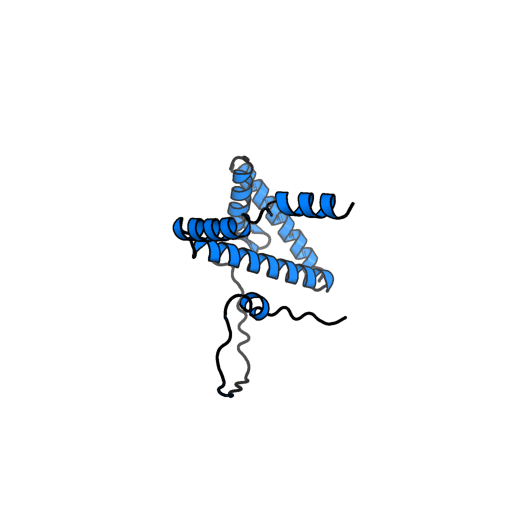C C . LYS A 1 100 ? -23.003 2.706 -1.006 1.00 96.75 100 LYS A C 1
ATOM 733 O O . LYS A 1 100 ? -23.364 3.379 -1.965 1.00 96.75 100 LYS A O 1
ATOM 738 N N . ASN A 1 101 ? -22.412 1.518 -1.153 1.00 96.00 101 ASN A N 1
ATOM 739 C CA . ASN A 1 101 ? -22.016 0.904 -2.426 1.00 96.00 101 ASN A CA 1
ATOM 740 C C . ASN A 1 101 ? -21.055 1.765 -3.269 1.00 96.00 101 ASN A C 1
ATOM 742 O O . ASN A 1 101 ? -21.015 1.635 -4.495 1.00 96.00 101 ASN A O 1
ATOM 746 N N . LEU A 1 102 ? -20.279 2.652 -2.636 1.00 96.50 102 LEU A N 1
ATOM 747 C CA . LEU A 1 102 ? -19.320 3.500 -3.353 1.00 96.50 102 LEU A CA 1
ATOM 748 C C . LEU A 1 102 ? -18.164 2.679 -3.940 1.00 96.50 102 LEU A C 1
ATOM 750 O O . LEU A 1 102 ? -17.650 3.015 -5.004 1.00 96.50 102 LEU A O 1
ATOM 754 N N . ASP A 1 103 ? -17.819 1.566 -3.295 1.00 95.44 103 ASP A N 1
ATOM 755 C CA . ASP A 1 103 ? -16.823 0.579 -3.727 1.00 95.44 103 ASP A CA 1
ATOM 756 C C . ASP A 1 103 ? -17.154 -0.098 -5.067 1.00 95.44 103 ASP A C 1
ATOM 758 O O . ASP A 1 103 ? -16.264 -0.638 -5.718 1.00 95.44 103 ASP A O 1
ATOM 762 N N . LYS A 1 104 ? -18.421 -0.051 -5.491 1.00 96.38 104 LYS A N 1
ATOM 763 C CA . LYS A 1 104 ? -18.909 -0.655 -6.741 1.00 96.38 104 LYS A CA 1
ATOM 764 C C . LYS A 1 104 ? -19.070 0.350 -7.876 1.00 96.38 104 LYS A C 1
ATOM 766 O O . LYS A 1 104 ? -19.448 -0.036 -8.981 1.00 96.38 104 LYS A O 1
ATOM 771 N N . THR A 1 105 ? -18.837 1.634 -7.613 1.00 97.88 105 THR A N 1
ATOM 772 C CA . THR A 1 105 ? -18.898 2.652 -8.665 1.00 97.88 105 THR A CA 1
ATOM 773 C C . THR A 1 105 ? -17.769 2.416 -9.676 1.00 97.88 105 THR A C 1
ATOM 775 O O . THR A 1 105 ? -16.674 2.036 -9.258 1.00 97.88 105 THR A O 1
ATOM 778 N N . PRO A 1 106 ? -17.995 2.633 -10.987 1.00 97.19 106 PRO A N 1
ATOM 779 C CA . PRO A 1 106 ? -16.965 2.411 -12.006 1.00 97.19 106 PRO A CA 1
ATOM 780 C C . PRO A 1 106 ? -15.653 3.141 -11.694 1.00 97.19 106 PRO A C 1
ATOM 782 O O . PRO A 1 106 ? -14.592 2.531 -11.732 1.00 97.19 106 PRO A O 1
ATOM 785 N N . GLU A 1 107 ? -15.750 4.400 -11.257 1.00 95.44 107 GLU A N 1
ATOM 786 C CA . GLU A 1 107 ? -14.613 5.235 -10.848 1.00 95.44 107 GLU A CA 1
ATOM 787 C C . GLU A 1 107 ? -13.753 4.564 -9.760 1.00 95.44 107 GLU A C 1
ATOM 789 O O . GLU A 1 107 ? -12.533 4.455 -9.883 1.00 95.44 107 GLU A O 1
ATOM 794 N N . VAL A 1 108 ? -14.386 4.071 -8.687 1.00 97.19 108 VAL A N 1
ATOM 795 C CA . VAL A 1 108 ? -13.669 3.446 -7.566 1.00 97.19 108 VAL A CA 1
ATOM 796 C C . VAL A 1 108 ? -13.120 2.078 -7.960 1.00 97.19 108 VAL A C 1
ATOM 798 O O . VAL A 1 108 ? -11.995 1.744 -7.590 1.00 97.19 108 VAL A O 1
ATOM 801 N N . VAL A 1 109 ? -13.872 1.293 -8.734 1.00 97.31 109 VAL A N 1
ATOM 802 C CA . VAL A 1 109 ? -13.422 -0.015 -9.229 1.00 97.31 109 VAL A CA 1
ATOM 803 C C . VAL A 1 109 ? -12.186 0.132 -10.116 1.00 97.31 109 VAL A C 1
ATOM 805 O O . VAL A 1 109 ? -11.205 -0.592 -9.922 1.00 97.31 109 VAL A O 1
ATOM 808 N N . ASP A 1 110 ? -12.194 1.083 -11.047 1.00 97.81 110 ASP A N 1
ATOM 809 C CA . ASP A 1 110 ? -11.064 1.340 -11.938 1.00 97.81 110 ASP A CA 1
ATOM 810 C C . ASP A 1 110 ? -9.839 1.808 -11.151 1.00 97.81 110 ASP A C 1
ATOM 812 O O . ASP A 1 110 ? -8.741 1.268 -11.330 1.00 97.81 110 ASP A O 1
ATOM 816 N N . GLN A 1 111 ? -10.027 2.716 -10.190 1.00 96.44 111 GLN A N 1
ATOM 817 C CA . GLN A 1 111 ? -8.949 3.163 -9.314 1.00 96.44 111 GLN A CA 1
ATOM 818 C C . GLN A 1 111 ? -8.356 2.005 -8.493 1.00 96.44 111 GLN A C 1
ATOM 820 O O . GLN A 1 111 ? -7.133 1.865 -8.410 1.00 96.44 111 GLN A O 1
ATOM 825 N N . LEU A 1 112 ? -9.194 1.129 -7.929 1.00 97.00 112 LEU A N 1
ATOM 826 C CA . LEU A 1 112 ? -8.740 -0.056 -7.195 1.00 97.00 112 LEU A CA 1
ATOM 827 C C . LEU A 1 112 ? -7.957 -1.020 -8.094 1.00 97.00 112 LEU A C 1
ATOM 829 O O . LEU A 1 112 ? -6.951 -1.591 -7.662 1.00 97.00 112 LEU A O 1
ATOM 833 N N . ASN A 1 113 ? -8.388 -1.198 -9.343 1.00 96.69 113 ASN A N 1
ATOM 834 C CA . ASN A 1 113 ? -7.704 -2.052 -10.309 1.00 96.69 113 ASN A CA 1
ATOM 835 C C . ASN A 1 113 ? -6.326 -1.498 -10.684 1.00 96.69 113 ASN A C 1
ATOM 837 O O . ASN A 1 113 ? -5.348 -2.250 -10.666 1.00 96.69 113 ASN A O 1
ATOM 841 N N . LEU A 1 114 ? -6.223 -0.194 -10.948 1.00 97.44 114 LEU A N 1
ATOM 842 C CA . LEU A 1 114 ? -4.950 0.470 -11.236 1.00 97.44 114 LEU A CA 1
ATOM 843 C C . LEU A 1 114 ? -3.994 0.408 -10.038 1.00 97.44 114 LEU A C 1
ATOM 845 O O . LEU A 1 114 ? -2.825 0.044 -10.186 1.00 97.44 114 LEU A O 1
ATOM 849 N N . THR A 1 115 ? -4.488 0.692 -8.831 1.00 97.12 115 THR A N 1
ATOM 850 C CA . THR A 1 115 ? -3.686 0.590 -7.607 1.00 97.12 115 THR A CA 1
ATOM 851 C C . THR A 1 115 ? -3.204 -0.841 -7.368 1.00 97.12 115 THR A C 1
ATOM 853 O O . THR A 1 115 ? -2.026 -1.039 -7.069 1.00 97.12 115 THR A O 1
ATOM 856 N N . ARG A 1 116 ? -4.059 -1.856 -7.565 1.00 97.06 116 ARG A N 1
ATOM 857 C CA . ARG A 1 116 ? -3.663 -3.270 -7.458 1.00 97.06 116 ARG A CA 1
ATOM 858 C C . ARG A 1 116 ? -2.530 -3.611 -8.427 1.00 97.06 116 ARG A C 1
ATOM 860 O O . ARG A 1 116 ? -1.553 -4.229 -8.011 1.00 97.06 116 ARG A O 1
ATOM 867 N N . GLN A 1 117 ? -2.647 -3.212 -9.694 1.00 97.25 117 GLN A N 1
ATOM 868 C CA . GLN A 1 117 ? -1.609 -3.466 -10.698 1.00 97.25 117 GLN A CA 1
ATOM 869 C C . GLN A 1 117 ? -0.273 -2.826 -10.301 1.00 97.25 117 GLN A C 1
ATOM 871 O O . GLN A 1 117 ? 0.759 -3.495 -10.338 1.00 97.25 117 GLN A O 1
ATOM 876 N N . SER A 1 118 ? -0.298 -1.570 -9.848 1.00 96.75 118 SER A N 1
ATOM 877 C CA . SER A 1 118 ? 0.899 -0.856 -9.388 1.00 96.75 118 SER A CA 1
ATOM 878 C C . SER A 1 118 ? 1.575 -1.546 -8.196 1.00 96.75 118 SER A C 1
ATOM 880 O O . SER A 1 118 ? 2.789 -1.756 -8.202 1.00 96.75 118 SER A O 1
ATOM 882 N N . ILE A 1 119 ? 0.798 -1.973 -7.193 1.00 96.44 119 ILE A N 1
ATOM 883 C CA . ILE A 1 119 ? 1.327 -2.691 -6.022 1.00 96.44 119 ILE A CA 1
ATOM 884 C C . ILE A 1 119 ? 2.011 -3.996 -6.445 1.00 96.44 119 ILE A C 1
ATOM 886 O O . ILE A 1 119 ? 3.125 -4.270 -6.000 1.00 96.44 119 ILE A O 1
ATOM 890 N N . LEU A 1 120 ? 1.377 -4.781 -7.322 1.00 97.06 120 LEU A N 1
ATOM 891 C CA . LEU A 1 120 ? 1.931 -6.053 -7.794 1.00 97.06 120 LEU A CA 1
ATOM 892 C C . LEU A 1 120 ? 3.207 -5.859 -8.622 1.00 97.06 120 LEU A C 1
ATOM 894 O O . LEU A 1 120 ? 4.175 -6.590 -8.422 1.00 97.06 120 LEU A O 1
ATOM 898 N N . ALA A 1 121 ? 3.239 -4.858 -9.505 1.00 95.12 121 ALA A N 1
ATOM 899 C CA . ALA A 1 121 ? 4.429 -4.536 -10.289 1.00 95.12 121 ALA A CA 1
ATOM 900 C C . ALA A 1 121 ? 5.612 -4.150 -9.385 1.00 95.12 121 ALA A C 1
ATOM 902 O O . ALA A 1 121 ? 6.712 -4.682 -9.535 1.00 95.12 121 ALA A O 1
ATOM 903 N N . ASN A 1 122 ? 5.377 -3.286 -8.392 1.00 94.56 122 ASN A N 1
ATOM 904 C CA . ASN A 1 122 ? 6.407 -2.886 -7.433 1.00 94.56 122 ASN A CA 1
ATOM 905 C C . ASN A 1 122 ? 6.892 -4.062 -6.578 1.00 94.56 122 ASN A C 1
ATOM 907 O O . ASN A 1 122 ? 8.094 -4.199 -6.350 1.00 94.56 122 ASN A O 1
ATOM 911 N N . ALA A 1 123 ? 5.976 -4.925 -6.128 1.00 94.81 123 ALA A N 1
ATOM 912 C CA . ALA A 1 123 ? 6.327 -6.126 -5.378 1.00 94.81 123 ALA A CA 1
ATOM 913 C C . ALA A 1 123 ? 7.225 -7.060 -6.202 1.00 94.81 123 ALA A C 1
ATOM 915 O O . ALA A 1 123 ? 8.240 -7.532 -5.694 1.00 94.81 123 ALA A O 1
ATOM 916 N N . PHE A 1 124 ? 6.905 -7.262 -7.485 1.00 95.31 124 PHE A N 1
ATOM 917 C CA . PHE A 1 124 ? 7.722 -8.072 -8.386 1.00 95.31 124 PHE A CA 1
ATOM 918 C C . PHE A 1 124 ? 9.128 -7.492 -8.578 1.00 95.31 124 PHE A C 1
ATOM 920 O O . PHE A 1 124 ? 10.105 -8.225 -8.479 1.00 95.31 124 PHE A O 1
ATOM 927 N N . VAL A 1 125 ? 9.260 -6.179 -8.797 1.00 93.69 125 VAL A N 1
ATOM 928 C CA . VAL A 1 125 ? 10.579 -5.532 -8.942 1.00 93.69 125 VAL A CA 1
ATOM 929 C C . VAL A 1 125 ? 11.419 -5.689 -7.672 1.00 93.69 125 VAL A C 1
ATOM 931 O O . VAL A 1 125 ? 12.613 -5.988 -7.754 1.00 93.69 125 VAL A O 1
ATOM 934 N N . GLN A 1 126 ? 10.812 -5.512 -6.496 1.00 92.25 126 GLN A N 1
ATOM 935 C CA . GLN A 1 126 ? 11.505 -5.697 -5.220 1.00 92.25 126 GLN A CA 1
ATOM 936 C C . GLN A 1 126 ? 11.967 -7.142 -5.025 1.00 92.25 126 GLN A C 1
ATOM 938 O O . GLN A 1 126 ? 13.100 -7.360 -4.600 1.00 92.25 126 GLN A O 1
ATOM 943 N N . ASP A 1 127 ? 11.114 -8.116 -5.339 1.00 93.94 127 ASP A N 1
ATOM 944 C CA . ASP A 1 127 ? 11.456 -9.536 -5.260 1.00 93.94 127 ASP A CA 1
ATOM 945 C C . ASP A 1 127 ? 12.576 -9.901 -6.243 1.00 93.94 127 ASP A C 1
ATOM 947 O O . ASP A 1 127 ? 13.609 -10.437 -5.842 1.00 93.94 127 ASP A O 1
ATOM 951 N N . TYR A 1 128 ? 12.439 -9.496 -7.508 1.00 91.94 128 TYR A N 1
ATOM 952 C CA . TYR A 1 128 ? 13.446 -9.726 -8.537 1.00 91.94 128 TYR A CA 1
ATOM 953 C C . TYR A 1 128 ? 14.802 -9.137 -8.141 1.00 91.94 128 TYR A C 1
ATOM 955 O O . TYR A 1 128 ? 15.818 -9.806 -8.281 1.00 91.94 128 TYR A O 1
ATOM 963 N N . THR A 1 129 ? 14.835 -7.919 -7.600 1.00 90.12 129 THR A N 1
ATOM 964 C CA . THR A 1 129 ? 16.089 -7.268 -7.182 1.00 90.12 129 THR A CA 1
ATOM 965 C C . THR A 1 129 ? 16.753 -7.997 -6.013 1.00 90.12 129 THR A C 1
ATOM 967 O O . THR A 1 129 ? 17.971 -8.146 -5.994 1.00 90.12 129 THR A O 1
ATOM 970 N N . LYS A 1 130 ? 15.965 -8.485 -5.046 1.00 91.50 130 LYS A N 1
ATOM 971 C CA . LYS A 1 130 ? 16.477 -9.285 -3.921 1.00 91.50 130 LYS A CA 1
ATOM 972 C C . LYS A 1 130 ? 17.035 -10.631 -4.383 1.00 91.50 130 LYS A C 1
ATOM 974 O O . LYS A 1 130 ? 18.068 -11.061 -3.881 1.00 91.50 130 LYS A O 1
ATOM 979 N N . ASN A 1 131 ? 16.361 -11.269 -5.337 1.00 91.81 131 ASN A N 1
ATOM 980 C CA . ASN A 1 131 ? 16.709 -12.600 -5.832 1.00 91.81 131 ASN A CA 1
ATOM 981 C C . ASN A 1 131 ? 17.761 -12.583 -6.957 1.00 91.81 131 ASN A C 1
ATOM 983 O O . ASN A 1 131 ? 18.308 -13.630 -7.291 1.00 91.81 131 ASN A O 1
ATOM 987 N N . ASN A 1 132 ? 18.067 -11.415 -7.531 1.00 87.94 132 ASN A N 1
ATOM 988 C CA . ASN A 1 132 ? 19.057 -11.240 -8.596 1.00 87.94 132 ASN A CA 1
ATOM 989 C C . ASN A 1 132 ? 20.069 -10.147 -8.208 1.00 87.94 132 ASN A C 1
ATOM 991 O O . ASN A 1 132 ? 20.033 -9.047 -8.770 1.00 87.94 132 ASN A O 1
ATOM 995 N N . PRO A 1 133 ? 20.968 -10.414 -7.242 1.00 82.88 133 PRO A N 1
ATOM 996 C CA . PRO A 1 133 ? 21.998 -9.458 -6.867 1.00 82.88 133 PRO A CA 1
ATOM 997 C C . PRO A 1 133 ? 22.907 -9.162 -8.065 1.00 82.88 133 PRO A C 1
ATOM 999 O O . PRO A 1 133 ? 23.410 -10.069 -8.730 1.00 82.88 133 PRO A O 1
ATOM 1002 N N . VAL A 1 134 ? 23.127 -7.879 -8.340 1.00 80.75 134 VAL A N 1
ATOM 1003 C CA . VAL A 1 134 ? 24.031 -7.442 -9.407 1.00 80.75 134 VAL A CA 1
ATOM 1004 C C . VAL A 1 134 ? 25.465 -7.597 -8.910 1.00 80.75 134 VAL A C 1
ATOM 1006 O O . VAL A 1 134 ? 25.841 -6.968 -7.923 1.00 80.75 134 VAL A O 1
ATOM 1009 N N . SER A 1 135 ? 26.266 -8.437 -9.570 1.00 83.62 135 SER A N 1
ATOM 1010 C CA . SER A 1 135 ? 27.684 -8.583 -9.234 1.00 83.62 135 SER A CA 1
ATOM 1011 C C . SER A 1 135 ? 28.519 -7.430 -9.797 1.00 83.62 135 SER A C 1
ATOM 1013 O O . SER A 1 135 ? 28.179 -6.840 -10.828 1.00 83.62 135 SER A O 1
ATOM 1015 N N . ASP A 1 136 ? 29.658 -7.146 -9.160 1.00 78.38 136 ASP A N 1
ATOM 1016 C CA . ASP A 1 136 ? 30.621 -6.145 -9.642 1.00 78.38 136 ASP A 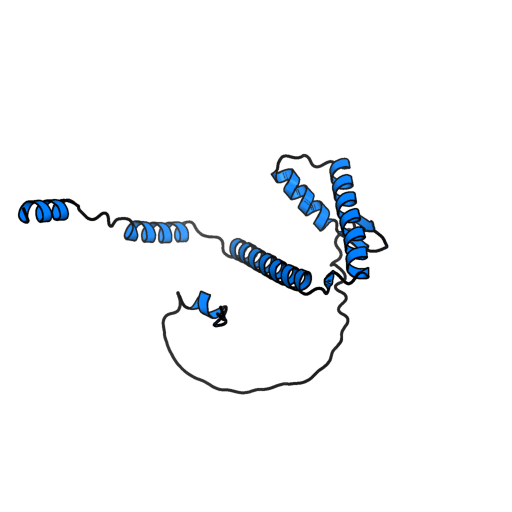CA 1
ATOM 1017 C C . ASP A 1 136 ? 31.086 -6.429 -11.077 1.00 78.38 136 ASP A C 1
ATOM 1019 O O . ASP A 1 136 ? 31.352 -5.504 -11.844 1.00 78.38 136 ASP A O 1
ATOM 1023 N N . ASP A 1 137 ? 31.147 -7.702 -11.469 1.00 81.31 137 ASP A N 1
ATOM 1024 C CA . ASP A 1 137 ? 31.522 -8.110 -12.822 1.00 81.31 137 ASP A CA 1
ATOM 1025 C C . ASP A 1 137 ? 30.417 -7.804 -13.842 1.00 81.31 137 ASP A C 1
ATOM 1027 O O . ASP A 1 137 ? 30.715 -7.347 -14.947 1.00 81.31 137 ASP A O 1
ATOM 1031 N N . MET A 1 138 ? 29.139 -7.965 -13.471 1.00 79.12 138 MET A N 1
ATOM 1032 C CA . MET A 1 138 ? 28.011 -7.524 -14.303 1.00 79.12 138 MET A CA 1
ATOM 1033 C C . MET A 1 138 ? 27.988 -5.998 -14.451 1.00 79.12 138 MET A C 1
ATOM 1035 O O . MET A 1 138 ? 27.754 -5.489 -15.547 1.00 79.12 138 MET A O 1
ATOM 1039 N N . LEU A 1 139 ? 28.285 -5.270 -13.370 1.00 81.44 139 LEU A N 1
ATOM 1040 C CA . LEU A 1 139 ? 28.415 -3.810 -13.374 1.00 81.44 139 LEU A CA 1
ATOM 1041 C C . LEU A 1 139 ? 29.558 -3.334 -14.278 1.00 81.44 139 LEU A C 1
ATOM 1043 O O . LEU A 1 139 ? 29.348 -2.437 -15.094 1.00 81.44 139 LEU A O 1
ATOM 1047 N N . LYS A 1 140 ? 30.747 -3.943 -14.177 1.00 84.12 140 LYS A N 1
ATOM 1048 C CA . LYS A 1 140 ? 31.898 -3.629 -15.043 1.00 84.12 140 LYS A CA 1
ATOM 1049 C C . LYS A 1 140 ? 31.597 -3.931 -16.507 1.00 84.12 140 LYS A C 1
ATOM 1051 O O . LYS A 1 140 ? 31.843 -3.082 -17.357 1.00 84.12 140 LYS A O 1
ATOM 1056 N N . ALA A 1 141 ? 31.008 -5.091 -16.799 1.00 86.06 141 ALA A N 1
ATOM 1057 C CA . ALA A 1 141 ? 30.652 -5.466 -18.163 1.00 86.06 141 ALA A CA 1
ATOM 1058 C C . ALA A 1 141 ? 29.655 -4.478 -18.795 1.00 86.06 141 ALA A C 1
ATOM 1060 O O . ALA A 1 141 ? 29.802 -4.111 -19.962 1.00 86.06 141 ALA A O 1
ATOM 1061 N N . GLU A 1 142 ? 28.657 -4.013 -18.039 1.00 82.19 142 GLU A N 1
ATOM 1062 C CA . GLU A 1 142 ? 27.693 -3.028 -18.536 1.00 82.19 142 GLU A CA 1
ATOM 1063 C C . GLU A 1 142 ? 28.304 -1.620 -18.642 1.00 82.19 142 GLU A C 1
ATOM 1065 O O . GLU A 1 142 ? 28.060 -0.905 -19.617 1.00 82.19 142 GLU A O 1
ATOM 1070 N N . TYR A 1 143 ? 29.177 -1.242 -17.704 1.00 84.12 143 TYR A N 1
ATOM 1071 C CA . TYR A 1 143 ? 29.958 -0.007 -17.780 1.00 84.12 143 TYR A CA 1
ATOM 1072 C C . TYR A 1 143 ? 30.842 0.036 -19.034 1.00 84.12 143 TYR A C 1
ATOM 1074 O O . TYR A 1 143 ? 30.821 1.031 -19.763 1.00 84.12 143 TYR A O 1
ATOM 1082 N N . ASP A 1 144 ? 31.574 -1.041 -19.324 1.00 83.50 144 ASP A N 1
ATOM 1083 C CA . ASP A 1 144 ? 32.463 -1.130 -20.484 1.00 83.50 144 ASP A CA 1
ATOM 1084 C C . ASP A 1 144 ? 31.683 -1.066 -21.805 1.00 83.50 144 ASP A C 1
ATOM 1086 O O . ASP A 1 144 ? 32.107 -0.374 -22.738 1.00 83.50 144 ASP A O 1
ATOM 1090 N N . LYS A 1 145 ? 30.489 -1.677 -21.875 1.00 82.69 145 LYS A N 1
ATOM 1091 C CA . LYS A 1 145 ? 29.570 -1.503 -23.014 1.00 82.69 145 LYS A CA 1
ATOM 1092 C C . LYS A 1 145 ? 29.157 -0.045 -23.187 1.00 82.69 145 LYS A C 1
ATOM 1094 O O . LYS A 1 145 ? 29.283 0.495 -24.286 1.00 82.69 145 LYS A O 1
ATOM 1099 N N . ILE A 1 146 ? 28.684 0.613 -22.127 1.00 80.00 146 ILE A N 1
ATOM 1100 C CA . ILE A 1 146 ? 28.234 2.012 -22.194 1.00 80.00 146 ILE A CA 1
ATOM 1101 C C . ILE A 1 146 ? 29.397 2.931 -22.581 1.00 80.00 146 ILE A C 1
ATOM 1103 O O . ILE A 1 146 ? 29.226 3.831 -23.405 1.00 80.00 146 ILE A O 1
ATOM 1107 N N . LYS A 1 147 ? 30.596 2.697 -22.039 1.00 79.25 147 LYS A N 1
ATOM 1108 C CA . LYS A 1 147 ? 31.819 3.421 -22.408 1.00 79.25 147 LYS A CA 1
ATOM 1109 C C . LYS A 1 147 ? 32.124 3.270 -23.900 1.00 79.25 147 LYS A C 1
ATOM 1111 O O . LYS A 1 147 ? 32.361 4.277 -24.565 1.00 79.25 147 LYS A O 1
ATOM 1116 N N . ALA A 1 148 ? 32.035 2.057 -24.446 1.00 74.50 148 ALA A N 1
ATOM 1117 C CA . ALA A 1 148 ? 32.240 1.810 -25.873 1.00 74.50 148 ALA A CA 1
ATOM 1118 C C . ALA A 1 148 ? 31.233 2.561 -26.770 1.00 74.50 148 ALA A C 1
ATOM 1120 O O . ALA A 1 148 ? 31.589 2.965 -27.873 1.00 74.50 148 ALA A O 1
ATOM 1121 N N . HIS A 1 149 ? 30.010 2.810 -26.287 1.00 66.69 149 HIS A N 1
ATOM 1122 C CA . HIS A 1 149 ? 28.963 3.519 -27.038 1.00 66.69 149 HIS A CA 1
ATOM 1123 C C . HIS A 1 149 ? 28.983 5.045 -26.818 1.00 66.69 149 HIS A C 1
ATOM 1125 O O . HIS A 1 149 ? 28.489 5.790 -27.660 1.00 66.69 149 HIS A O 1
ATOM 1131 N N . ARG A 1 150 ? 29.568 5.537 -25.714 1.00 61.41 150 ARG A N 1
ATOM 1132 C CA . ARG A 1 150 ? 29.690 6.980 -25.411 1.00 61.41 150 ARG A CA 1
ATOM 1133 C C . ARG A 1 150 ? 31.009 7.615 -25.854 1.00 61.41 150 ARG A C 1
ATOM 1135 O O . ARG A 1 150 ? 31.099 8.837 -25.901 1.00 61.41 150 ARG A O 1
ATOM 1142 N N . CYS A 1 151 ? 32.009 6.821 -26.238 1.00 56.44 151 CYS A N 1
ATOM 1143 C CA 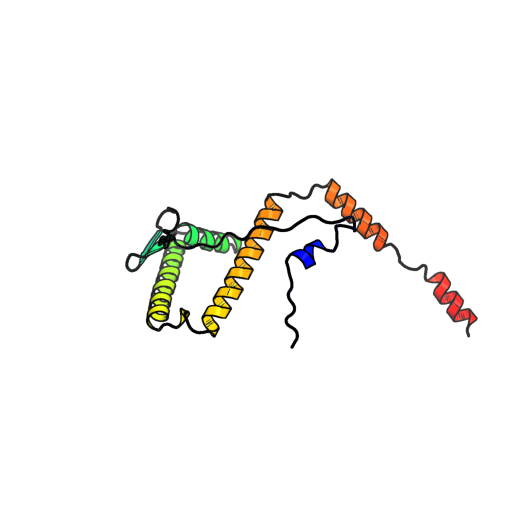. CYS A 1 151 ? 33.271 7.307 -26.808 1.00 56.44 151 CYS A CA 1
ATOM 1144 C C . CYS A 1 151 ? 33.225 7.526 -28.335 1.00 56.44 151 CYS A C 1
ATOM 1146 O O . CYS A 1 151 ? 34.261 7.499 -28.992 1.00 56.44 151 CYS A O 1
ATOM 1148 N N . GLN A 1 152 ? 32.052 7.798 -28.912 1.00 56.69 152 GLN A N 1
ATOM 1149 C CA . GLN A 1 152 ? 31.936 8.444 -30.221 1.00 56.69 152 GLN A CA 1
ATOM 1150 C C . GLN A 1 152 ? 31.685 9.939 -30.016 1.00 56.69 152 GLN A C 1
ATOM 1152 O O . GLN A 1 152 ? 30.602 10.455 -30.263 1.00 56.69 152 GLN A O 1
ATOM 1157 N N . VAL A 1 153 ? 32.713 10.653 -29.552 1.00 55.06 153 VAL A N 1
ATOM 1158 C CA . VAL A 1 153 ? 32.813 12.088 -29.839 1.00 55.06 153 VAL A CA 1
ATOM 1159 C C . VAL A 1 153 ? 33.409 12.159 -31.244 1.00 55.06 153 VAL A C 1
ATOM 1161 O O . VAL A 1 153 ? 34.570 11.770 -31.408 1.00 55.06 153 VAL A O 1
ATOM 1164 N N . PRO A 1 154 ? 32.654 12.560 -32.285 1.00 61.50 154 PRO A N 1
ATOM 1165 C CA . PRO A 1 154 ? 33.213 12.667 -33.622 1.00 61.50 154 PRO A CA 1
ATOM 1166 C C . PRO A 1 154 ? 34.412 13.607 -33.556 1.00 61.50 154 PRO A C 1
ATOM 1168 O O . PRO A 1 154 ? 34.319 14.689 -32.978 1.00 61.50 154 PRO A O 1
ATOM 1171 N N . ASN A 1 155 ? 35.545 13.201 -34.127 1.00 62.03 155 ASN A N 1
ATOM 1172 C CA . ASN A 1 155 ? 36.701 14.074 -34.270 1.00 62.03 155 ASN A CA 1
ATOM 1173 C C . ASN A 1 155 ? 36.290 15.276 -35.142 1.00 62.03 155 ASN A C 1
ATOM 1175 O O . ASN A 1 155 ? 36.293 15.202 -36.373 1.00 62.03 155 ASN A O 1
ATOM 1179 N N . THR A 1 156 ? 35.905 16.381 -34.501 1.00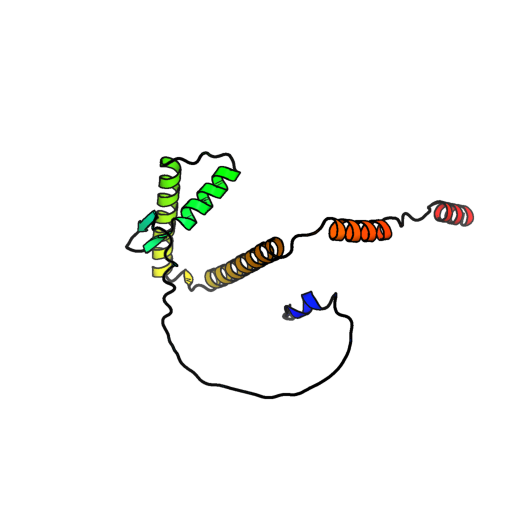 59.81 156 THR A N 1
ATOM 1180 C CA . THR A 1 156 ? 35.381 17.606 -35.127 1.00 59.81 156 THR A CA 1
ATOM 1181 C C . THR A 1 156 ? 36.385 18.280 -36.064 1.00 59.81 156 THR A C 1
ATOM 1183 O O . THR A 1 156 ? 36.005 19.167 -36.829 1.00 59.81 156 THR A O 1
ATOM 1186 N N . ARG A 1 157 ? 37.644 17.815 -36.105 1.00 63.72 157 ARG A N 1
ATOM 1187 C CA . ARG A 1 157 ? 38.660 18.287 -37.057 1.00 63.72 157 ARG A CA 1
ATOM 1188 C C . ARG A 1 157 ? 38.266 18.071 -38.520 1.00 63.72 157 ARG A C 1
ATOM 1190 O O . ARG A 1 157 ? 38.604 18.908 -39.349 1.00 63.72 157 ARG A O 1
ATOM 1197 N N . HIS A 1 158 ? 37.525 17.006 -38.844 1.00 62.34 158 HIS A N 1
ATOM 1198 C CA . HIS A 1 158 ? 37.054 16.782 -40.219 1.00 62.34 158 HIS A CA 1
ATOM 1199 C C . HIS A 1 158 ? 35.813 17.608 -40.579 1.00 62.34 158 HIS A C 1
ATOM 1201 O O . HIS A 1 158 ? 35.647 17.976 -41.738 1.00 62.34 158 HIS A O 1
ATOM 1207 N N . ALA A 1 159 ? 34.962 17.939 -39.604 1.00 61.41 159 ALA A N 1
ATOM 1208 C CA . ALA A 1 159 ? 33.770 18.752 -39.845 1.00 61.41 159 ALA A CA 1
ATOM 1209 C C . ALA A 1 159 ? 34.134 20.217 -40.146 1.00 61.41 159 ALA A C 1
ATOM 1211 O O . ALA A 1 159 ? 33.573 20.822 -41.056 1.00 61.41 159 ALA A O 1
ATOM 1212 N N . ILE A 1 160 ? 35.128 20.763 -39.433 1.00 65.12 160 ILE A N 1
ATOM 1213 C CA . ILE A 1 160 ? 35.608 22.140 -39.634 1.00 65.12 160 ILE A CA 1
ATOM 1214 C C . ILE A 1 160 ? 36.363 22.272 -40.966 1.00 65.12 160 ILE A C 1
ATOM 1216 O O . ILE A 1 160 ? 36.157 23.243 -41.693 1.00 65.12 160 ILE A O 1
ATOM 1220 N N . SER A 1 161 ? 37.186 21.284 -41.342 1.00 67.25 161 SER A N 1
ATOM 1221 C CA . SER A 1 161 ? 37.905 21.314 -42.624 1.00 67.25 161 SER A CA 1
ATOM 1222 C C . SER A 1 161 ? 36.977 21.180 -43.836 1.00 67.25 161 SER A C 1
ATOM 1224 O O . SER A 1 161 ? 37.241 21.785 -44.875 1.00 67.25 161 SER A O 1
ATOM 1226 N N . TRP A 1 162 ? 35.863 20.452 -43.699 1.00 60.09 162 TRP A N 1
ATOM 1227 C CA . TRP A 1 162 ? 34.803 20.401 -44.709 1.00 60.09 162 TRP A CA 1
ATOM 1228 C C . TRP A 1 162 ? 34.060 21.732 -44.867 1.00 60.09 162 TRP A C 1
ATOM 1230 O O . TRP A 1 162 ? 33.727 22.102 -45.990 1.00 60.09 162 TRP A O 1
ATOM 1240 N N . TRP A 1 163 ? 33.815 22.457 -43.770 1.00 58.84 163 TRP A N 1
ATOM 1241 C CA . TRP A 1 163 ? 33.127 23.751 -43.810 1.00 58.84 163 TRP A CA 1
ATOM 1242 C C . TRP A 1 163 ? 34.005 24.842 -44.440 1.00 58.84 163 TRP A C 1
ATOM 1244 O O . TRP A 1 163 ? 33.550 25.568 -45.315 1.00 58.84 163 TRP A O 1
ATOM 1254 N N . ILE A 1 164 ? 35.294 24.883 -44.086 1.00 71.81 164 ILE A N 1
ATOM 1255 C CA . ILE A 1 164 ? 36.264 25.843 -44.643 1.00 71.81 164 ILE A CA 1
ATOM 1256 C C . ILE A 1 164 ? 36.525 25.601 -46.139 1.00 71.81 164 ILE A C 1
ATOM 1258 O O . ILE A 1 164 ? 36.763 26.549 -46.871 1.00 71.81 164 ILE A O 1
ATOM 1262 N N . ARG A 1 165 ? 36.462 24.352 -46.618 1.00 74.62 165 ARG A N 1
ATOM 1263 C CA . ARG A 1 165 ? 36.662 24.017 -48.042 1.00 74.62 165 ARG A CA 1
ATOM 1264 C C . ARG A 1 165 ? 35.437 24.314 -48.926 1.00 74.62 165 ARG A C 1
ATOM 1266 O O . ARG A 1 165 ? 35.545 24.230 -50.145 1.00 74.62 165 ARG A O 1
ATOM 1273 N N . ARG A 1 166 ? 34.269 24.578 -48.330 1.00 70.00 166 ARG A N 1
ATOM 1274 C CA . ARG A 1 166 ? 32.998 24.830 -49.035 1.00 70.00 166 ARG A CA 1
ATOM 1275 C C . ARG A 1 166 ? 32.596 26.318 -49.054 1.00 70.00 166 ARG A C 1
ATOM 1277 O O . ARG A 1 166 ? 31.600 26.644 -49.696 1.00 70.00 166 ARG A O 1
ATOM 1284 N N . LEU A 1 167 ? 33.361 27.185 -48.390 1.00 58.00 167 LEU A N 1
ATOM 1285 C CA . LEU A 1 167 ? 33.381 28.631 -48.642 1.00 58.00 167 LEU A CA 1
ATOM 1286 C C . LEU A 1 167 ? 34.358 28.939 -49.780 1.00 58.00 167 LEU A C 1
ATOM 1288 O O . LEU A 1 167 ? 34.037 29.849 -50.572 1.00 58.00 167 LEU A O 1
#

Radius of gyration: 27.96 Å; chains: 1; bounding box: 62×58×71 Å

Secondary structure (DSSP, 8-state):
-------HHHHHTTT-------------------------------EEEEETTEEEEHHHHHHHHHHHHHTTPPP-HHHHHHHHHHHHHHHHHHHHHHHTTGGGSHHHHHHHHHHHHHHHHHHHHHHHHHHSPPPHHHHHHHHHHHHHHH-----THHHHHHHHTT-

Organism: NCBI:txid1796491